Protein AF-A0A5B8LF65-F1 (afdb_monomer_lite)

Structure (mmCIF, N/CA/C/O backbone):
data_AF-A0A5B8LF65-F1
#
_entry.id   AF-A0A5B8LF65-F1
#
loop_
_atom_site.group_PDB
_atom_site.id
_atom_site.type_symbol
_atom_site.label_atom_id
_atom_site.label_alt_id
_atom_site.label_comp_id
_atom_site.label_asym_id
_atom_site.label_entity_id
_atom_site.label_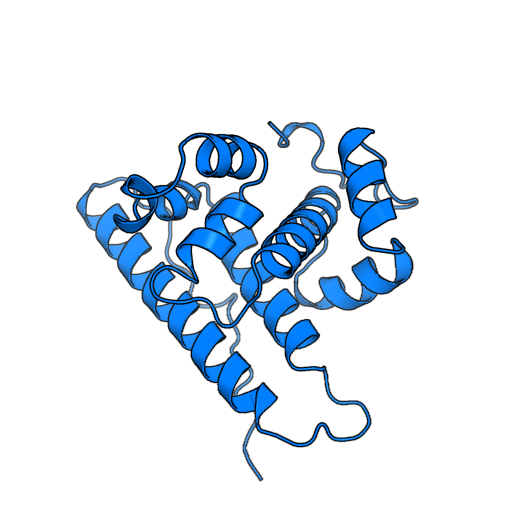seq_id
_atom_site.pdbx_PDB_ins_code
_atom_site.Cartn_x
_atom_site.Cartn_y
_atom_site.Cartn_z
_atom_site.occupancy
_atom_site.B_iso_or_equiv
_atom_site.auth_seq_id
_atom_site.auth_comp_id
_atom_site.auth_asym_id
_atom_site.auth_atom_id
_atom_site.pdbx_PDB_model_num
ATOM 1 N N . MET A 1 1 ? 0.816 -5.859 -31.109 1.00 33.31 1 MET A N 1
ATOM 2 C CA . MET A 1 1 ? -0.183 -5.016 -30.422 1.00 33.31 1 MET A CA 1
ATOM 3 C C . MET A 1 1 ? -0.812 -5.860 -29.332 1.00 33.31 1 MET A C 1
ATOM 5 O O . MET A 1 1 ? -1.550 -6.778 -29.654 1.00 33.31 1 MET A O 1
ATOM 9 N N . VAL A 1 2 ? -0.434 -5.639 -28.075 1.00 33.88 2 VAL A N 1
ATOM 10 C CA . VAL A 1 2 ? -1.094 -6.279 -26.930 1.00 33.88 2 VAL A CA 1
ATOM 11 C C . VAL A 1 2 ? -2.152 -5.286 -26.471 1.00 33.88 2 VAL A C 1
ATOM 13 O O . VAL A 1 2 ? -1.807 -4.199 -26.016 1.00 33.88 2 VAL A O 1
ATOM 16 N N . GLU A 1 3 ? -3.429 -5.608 -26.673 1.00 34.72 3 GLU A N 1
ATOM 17 C CA . GLU A 1 3 ? -4.532 -4.838 -26.097 1.00 34.72 3 GLU A CA 1
ATOM 18 C C . GLU A 1 3 ? -4.344 -4.799 -24.579 1.00 34.72 3 GLU A C 1
ATOM 20 O O . GLU A 1 3 ? -4.468 -5.817 -23.892 1.00 34.72 3 GLU A O 1
ATOM 25 N N . GLY A 1 4 ? -3.989 -3.625 -24.056 1.00 39.06 4 GLY A N 1
ATOM 26 C CA . GLY A 1 4 ? -3.911 -3.388 -22.625 1.00 39.06 4 GLY A CA 1
ATOM 27 C C . GLY A 1 4 ? -5.292 -3.605 -22.026 1.00 39.06 4 GLY A C 1
ATOM 28 O O . GLY A 1 4 ? -6.161 -2.741 -22.140 1.00 39.06 4 GLY A O 1
ATOM 29 N N . ARG A 1 5 ? -5.510 -4.770 -21.403 1.00 43.72 5 ARG A N 1
ATOM 30 C CA . ARG A 1 5 ? -6.722 -5.037 -20.627 1.00 43.72 5 ARG A CA 1
ATOM 31 C C . ARG A 1 5 ? -6.770 -4.018 -19.501 1.00 43.72 5 ARG A C 1
ATOM 33 O O . ARG A 1 5 ? -6.063 -4.135 -18.503 1.00 43.72 5 ARG A O 1
ATOM 40 N N . ASN A 1 6 ? -7.595 -3.001 -19.688 1.00 44.12 6 ASN A N 1
ATOM 41 C CA . ASN A 1 6 ? -7.926 -2.049 -18.651 1.00 44.12 6 ASN A CA 1
ATOM 42 C C . ASN A 1 6 ? -8.799 -2.809 -17.645 1.00 44.12 6 ASN A C 1
ATOM 44 O O . ASN A 1 6 ? -9.995 -2.999 -17.863 1.00 44.12 6 ASN A O 1
ATOM 48 N N . VAL A 1 7 ? -8.175 -3.373 -16.607 1.00 51.62 7 VAL A N 1
ATOM 49 C CA . VAL A 1 7 ? -8.887 -4.088 -15.545 1.00 51.62 7 VAL A CA 1
ATOM 50 C C . VAL A 1 7 ? -9.690 -3.042 -14.777 1.00 51.62 7 VAL A C 1
ATOM 52 O O . VAL A 1 7 ? -9.163 -2.351 -13.907 1.00 51.62 7 VAL A O 1
ATOM 55 N N . ASN A 1 8 ? -10.958 -2.872 -15.154 1.00 51.56 8 ASN A N 1
ATOM 56 C CA . ASN A 1 8 ? -11.893 -1.981 -14.479 1.00 51.56 8 ASN A CA 1
ATOM 57 C C . ASN A 1 8 ? -12.307 -2.621 -13.142 1.00 51.56 8 ASN A C 1
ATOM 59 O O . ASN A 1 8 ? -13.305 -3.332 -13.045 1.00 51.56 8 ASN A O 1
ATOM 63 N N . TRP A 1 9 ? -11.457 -2.438 -12.133 1.00 54.12 9 TRP A N 1
ATOM 64 C CA . TRP A 1 9 ? -11.504 -3.103 -10.830 1.00 54.12 9 TRP A CA 1
ATOM 65 C C . TRP A 1 9 ? -12.702 -2.677 -9.966 1.00 54.12 9 TRP A C 1
ATOM 67 O O . TRP A 1 9 ? -13.137 -3.441 -9.109 1.00 54.12 9 TRP A O 1
ATOM 77 N N . ALA A 1 10 ? -13.278 -1.496 -10.211 1.00 47.41 10 ALA A N 1
ATOM 78 C CA . ALA A 1 10 ? -14.371 -0.953 -9.404 1.00 47.41 10 ALA A CA 1
ATOM 79 C C . ALA A 1 10 ? -15.734 -1.633 -9.657 1.00 47.41 10 ALA A C 1
ATOM 81 O O . ALA A 1 10 ? -16.624 -1.552 -8.815 1.00 47.41 10 ALA A O 1
ATOM 82 N N . ALA A 1 11 ? -15.916 -2.322 -10.788 1.00 49.31 11 ALA A N 1
ATOM 83 C CA . ALA A 1 11 ? -17.232 -2.797 -11.228 1.00 49.31 11 ALA A CA 1
ATOM 84 C C . ALA A 1 11 ? -17.632 -4.207 -10.733 1.00 49.31 11 ALA A C 1
ATOM 86 O O . ALA A 1 11 ? -18.694 -4.692 -11.116 1.00 49.31 11 ALA A O 1
ATOM 87 N N . GLY A 1 12 ? -16.820 -4.890 -9.911 1.00 54.47 12 GLY A N 1
ATOM 88 C CA . GLY A 1 12 ? -17.041 -6.319 -9.617 1.00 54.47 12 GLY A CA 1
ATOM 89 C C . GLY A 1 12 ? -16.591 -6.829 -8.249 1.00 54.47 12 GLY A C 1
ATOM 90 O O . GLY A 1 12 ? -16.340 -8.026 -8.112 1.00 54.47 12 GLY A O 1
ATOM 91 N N . LEU A 1 13 ? -16.447 -5.963 -7.244 1.00 56.03 13 LEU A N 1
ATOM 92 C CA . LEU A 1 13 ? -15.967 -6.386 -5.925 1.00 56.03 13 LEU A CA 1
ATOM 93 C C . LEU A 1 13 ? -17.121 -6.882 -5.025 1.00 56.03 13 LEU A C 1
ATOM 95 O O . LEU A 1 13 ? -18.189 -6.268 -5.010 1.00 56.03 13 LEU A O 1
ATOM 99 N N . PRO A 1 14 ? -16.945 -8.003 -4.295 1.00 52.00 14 PRO A N 1
ATOM 100 C CA . PRO A 1 14 ? -18.009 -8.615 -3.500 1.00 52.00 14 PRO A CA 1
ATOM 101 C C . PRO A 1 14 ? -18.312 -7.850 -2.190 1.00 52.00 14 PRO A C 1
ATOM 103 O O . PRO A 1 14 ? -17.422 -7.202 -1.634 1.00 52.00 14 PRO A O 1
ATOM 106 N N . PRO A 1 15 ? -19.549 -7.954 -1.656 1.00 55.16 15 PRO A N 1
ATOM 107 C CA . PRO A 1 15 ? -19.949 -7.343 -0.382 1.00 55.16 15 PRO A CA 1
ATOM 108 C C . PRO A 1 15 ? -19.265 -7.983 0.842 1.00 55.16 15 PRO A C 1
ATOM 110 O O . PRO A 1 15 ? -18.572 -8.996 0.729 1.00 55.16 15 PRO A O 1
ATOM 113 N N . LEU A 1 16 ? -19.469 -7.384 2.025 1.00 52.03 16 LEU A N 1
ATOM 114 C CA . LEU A 1 16 ? -18.786 -7.771 3.267 1.00 52.03 16 LEU A CA 1
ATOM 115 C C . LEU A 1 16 ? -19.106 -9.209 3.703 1.00 52.03 16 LEU A C 1
ATOM 117 O O . LEU A 1 16 ? -20.281 -9.559 3.808 1.00 52.03 16 LEU A O 1
ATOM 121 N N . PRO A 1 17 ? -18.094 -10.022 4.052 1.00 60.09 17 PRO A N 1
ATOM 122 C CA . PRO A 1 17 ? -18.290 -11.355 4.586 1.00 60.09 17 PRO A CA 1
ATOM 123 C C . PRO A 1 17 ? -18.733 -11.307 6.055 1.00 60.09 17 PRO A C 1
ATOM 125 O O . PRO A 1 17 ? -17.964 -10.956 6.950 1.00 60.09 17 PRO A O 1
ATOM 128 N N . THR A 1 18 ? -19.960 -11.737 6.326 1.00 68.81 18 THR A N 1
ATOM 129 C CA . THR A 1 18 ? -20.543 -11.871 7.671 1.00 68.81 18 THR A CA 1
ATOM 130 C C . THR A 1 18 ? -20.343 -13.263 8.290 1.00 68.81 18 THR A C 1
ATOM 132 O O . THR A 1 18 ? -20.378 -13.413 9.510 1.00 68.81 18 THR A O 1
ATOM 135 N N . THR A 1 19 ? -20.054 -14.286 7.483 1.00 73.12 19 THR A N 1
ATOM 136 C CA . THR A 1 19 ? -19.942 -15.695 7.898 1.00 73.12 19 THR A CA 1
ATOM 137 C C . THR A 1 19 ? -18.537 -16.270 7.681 1.00 73.12 19 THR A C 1
ATOM 139 O O . THR A 1 19 ? -17.734 -15.755 6.904 1.00 73.12 19 THR A O 1
ATOM 142 N N . VAL A 1 20 ? -18.218 -17.395 8.339 1.00 69.94 20 VAL A N 1
ATOM 143 C CA . VAL A 1 20 ? -16.935 -18.114 8.154 1.00 69.94 20 VAL A CA 1
ATOM 144 C C . VAL A 1 20 ? -16.723 -18.540 6.695 1.00 69.94 20 VAL A C 1
ATOM 146 O O . VAL A 1 20 ? -15.602 -18.484 6.186 1.00 69.94 20 VAL A O 1
ATOM 149 N N . VAL A 1 21 ? -17.796 -18.947 6.013 1.00 70.56 21 VAL A N 1
ATOM 150 C CA . VAL A 1 21 ? -17.765 -19.325 4.593 1.00 70.56 21 VAL A CA 1
ATOM 151 C C . VAL A 1 21 ? -17.440 -18.108 3.730 1.00 70.56 21 VAL A C 1
ATOM 153 O O . VAL A 1 21 ? -16.550 -18.179 2.883 1.00 70.56 21 VAL A O 1
ATOM 156 N N . GLU A 1 22 ? -18.079 -16.970 3.993 1.00 74.19 22 GLU A N 1
ATOM 157 C CA . GLU A 1 22 ? -17.798 -15.732 3.267 1.00 74.19 22 GLU A CA 1
ATOM 158 C C . GLU A 1 22 ? -16.371 -15.228 3.528 1.00 74.19 22 GLU A C 1
ATOM 160 O O . GLU A 1 22 ? -15.709 -14.793 2.592 1.00 74.19 22 GLU A O 1
ATOM 165 N N . ARG A 1 23 ? -15.829 -15.373 4.748 1.00 73.19 23 ARG A N 1
ATOM 166 C CA . ARG A 1 23 ? -14.423 -15.030 5.047 1.00 73.19 23 ARG A CA 1
ATOM 167 C C . ARG A 1 23 ? -13.435 -15.894 4.264 1.00 73.19 23 ARG A C 1
ATOM 169 O O . ARG A 1 23 ? -12.431 -15.385 3.768 1.00 73.19 23 ARG A O 1
ATOM 176 N N . ARG A 1 24 ? -13.716 -17.196 4.117 1.00 76.81 24 ARG A N 1
ATOM 177 C CA . ARG A 1 24 ? -12.916 -18.088 3.258 1.00 76.81 24 ARG A CA 1
ATOM 178 C C . ARG A 1 24 ? -12.987 -17.659 1.796 1.00 76.81 24 ARG A C 1
ATOM 180 O O . ARG A 1 24 ? -11.963 -17.675 1.119 1.00 76.81 24 ARG A O 1
ATOM 187 N N . ASN A 1 25 ? -14.162 -17.257 1.320 1.00 82.19 25 ASN A N 1
ATOM 188 C CA . ASN A 1 25 ? -14.329 -16.763 -0.045 1.00 82.19 25 ASN A CA 1
ATOM 189 C C . ASN A 1 25 ? -13.588 -15.437 -0.257 1.00 82.19 25 ASN A C 1
ATOM 191 O O . ASN A 1 25 ? -12.847 -15.326 -1.226 1.00 82.19 25 ASN A O 1
ATOM 195 N N . ALA A 1 26 ? -13.686 -14.487 0.675 1.00 83.06 26 ALA A N 1
ATOM 196 C CA . ALA A 1 26 ? -12.950 -13.225 0.629 1.00 83.06 26 ALA A CA 1
ATOM 197 C C . ALA A 1 26 ? -11.430 -13.451 0.609 1.00 83.06 26 ALA A C 1
ATOM 199 O O . ALA A 1 26 ? -10.732 -12.854 -0.202 1.00 83.06 26 ALA A O 1
ATOM 200 N N . SER A 1 27 ? -10.913 -14.380 1.421 1.00 86.50 27 SER A N 1
ATOM 201 C CA . SER A 1 27 ? -9.491 -14.749 1.394 1.00 86.50 27 SER A CA 1
ATOM 202 C C . SER A 1 27 ? -9.066 -15.369 0.055 1.00 86.50 27 SER A C 1
ATOM 204 O O . SER A 1 27 ? -8.029 -14.991 -0.489 1.00 86.50 27 SER A O 1
ATOM 206 N N . LYS A 1 28 ? -9.872 -16.270 -0.526 1.00 87.88 28 LYS A N 1
ATOM 207 C CA . LYS A 1 28 ? -9.604 -16.832 -1.864 1.00 87.88 28 LYS A CA 1
ATOM 208 C C . LYS A 1 28 ? -9.603 -15.751 -2.944 1.00 87.88 28 LYS A C 1
ATOM 210 O O . LYS A 1 28 ? -8.693 -15.725 -3.767 1.00 87.88 28 LYS A O 1
ATOM 215 N N . THR A 1 29 ? -10.594 -14.863 -2.919 1.00 90.00 29 THR A N 1
ATOM 216 C CA . THR A 1 29 ? -10.712 -13.739 -3.851 1.00 90.00 29 THR A CA 1
ATOM 217 C C . THR A 1 29 ? -9.516 -12.802 -3.719 1.00 90.00 29 THR A C 1
ATOM 219 O O . THR A 1 29 ? -8.871 -12.507 -4.720 1.00 90.00 29 THR A O 1
ATOM 222 N N . PHE A 1 30 ? -9.158 -12.398 -2.497 1.00 92.00 30 PHE A N 1
ATOM 223 C CA . PHE A 1 30 ? -7.967 -11.593 -2.226 1.00 92.00 30 PHE A CA 1
ATOM 224 C C . PHE A 1 30 ? -6.705 -12.239 -2.803 1.00 92.00 30 PHE A C 1
ATOM 226 O O . PHE A 1 30 ? -5.974 -11.581 -3.535 1.00 92.00 30 PHE A O 1
ATOM 233 N N . ASN A 1 31 ? -6.475 -13.528 -2.531 1.00 90.56 31 ASN A N 1
ATOM 234 C CA . ASN A 1 31 ? -5.296 -14.240 -3.024 1.00 90.56 31 ASN A CA 1
ATOM 235 C C . ASN A 1 31 ? -5.257 -14.294 -4.557 1.00 90.56 31 ASN A C 1
ATOM 237 O O . ASN A 1 31 ? -4.198 -14.086 -5.139 1.00 90.56 31 ASN A O 1
ATOM 241 N N . ALA A 1 32 ? -6.398 -14.525 -5.214 1.00 91.00 32 ALA A N 1
ATOM 242 C CA . ALA A 1 32 ? -6.479 -14.536 -6.674 1.00 91.00 32 ALA A CA 1
ATOM 243 C C . ALA A 1 32 ? -6.128 -13.165 -7.278 1.00 91.00 32 ALA A C 1
ATOM 245 O O . ALA A 1 32 ? -5.324 -13.086 -8.205 1.00 91.00 32 ALA A O 1
ATOM 246 N N . TRP A 1 33 ? -6.675 -12.078 -6.722 1.00 93.62 33 TRP A N 1
ATOM 247 C CA . TRP A 1 33 ? -6.358 -10.717 -7.166 1.00 93.62 33 TRP A CA 1
ATOM 248 C C . TRP A 1 33 ? -4.911 -10.328 -6.874 1.00 93.62 33 TRP A C 1
ATOM 250 O O . TRP A 1 33 ? -4.241 -9.764 -7.736 1.00 93.62 33 TRP A O 1
ATOM 260 N N . ALA A 1 34 ? -4.414 -10.648 -5.679 1.00 93.25 34 ALA A N 1
ATOM 261 C CA . ALA A 1 34 ? -3.029 -10.410 -5.308 1.00 93.25 34 ALA A CA 1
ATOM 262 C C . ALA A 1 34 ? -2.081 -11.126 -6.275 1.00 93.25 34 ALA A C 1
ATOM 264 O O . ALA A 1 34 ? -1.167 -10.492 -6.794 1.00 93.25 34 ALA A O 1
ATOM 265 N N . GLN A 1 35 ? -2.340 -12.401 -6.579 1.00 91.75 35 GLN A N 1
ATOM 266 C CA . GLN A 1 35 ? -1.534 -13.167 -7.525 1.00 91.75 35 GLN A CA 1
ATOM 267 C C . GLN A 1 35 ? -1.565 -12.549 -8.927 1.00 91.75 35 GLN A C 1
ATOM 269 O O . GLN A 1 35 ? -0.507 -12.328 -9.506 1.00 91.75 35 GLN A O 1
ATOM 274 N N . ALA A 1 36 ? -2.741 -12.161 -9.432 1.00 93.12 36 ALA A N 1
ATOM 275 C CA . ALA A 1 36 ? -2.858 -11.512 -10.738 1.00 93.12 36 ALA A CA 1
ATOM 276 C C . ALA A 1 36 ? -2.061 -10.195 -10.822 1.00 93.12 36 ALA A C 1
ATOM 278 O O . ALA A 1 36 ? -1.397 -9.933 -11.825 1.00 93.12 36 ALA A O 1
ATOM 279 N N . ILE A 1 37 ? -2.081 -9.378 -9.759 1.00 94.62 37 ILE A N 1
ATOM 280 C CA . ILE A 1 37 ? -1.266 -8.155 -9.677 1.00 94.62 37 ILE A CA 1
ATOM 281 C C . ILE A 1 37 ? 0.227 -8.499 -9.693 1.00 94.62 37 ILE A C 1
ATOM 283 O O . ILE A 1 37 ? 1.013 -7.819 -10.352 1.00 94.62 37 ILE A O 1
ATOM 287 N N . LEU A 1 38 ? 0.634 -9.530 -8.954 1.00 93.38 38 LEU A N 1
ATOM 288 C CA . LEU A 1 38 ? 2.033 -9.934 -8.864 1.00 93.38 38 LEU A CA 1
ATOM 289 C C . LEU A 1 38 ? 2.566 -10.493 -10.182 1.00 93.38 38 LEU A C 1
ATOM 291 O O . LEU A 1 38 ? 3.661 -10.102 -10.586 1.00 93.38 38 LEU A O 1
ATOM 295 N N . ASP A 1 39 ? 1.796 -11.336 -10.862 1.00 92.50 39 ASP A N 1
ATOM 296 C CA . ASP A 1 39 ? 2.169 -11.926 -12.149 1.00 92.50 39 ASP A CA 1
ATOM 297 C C . 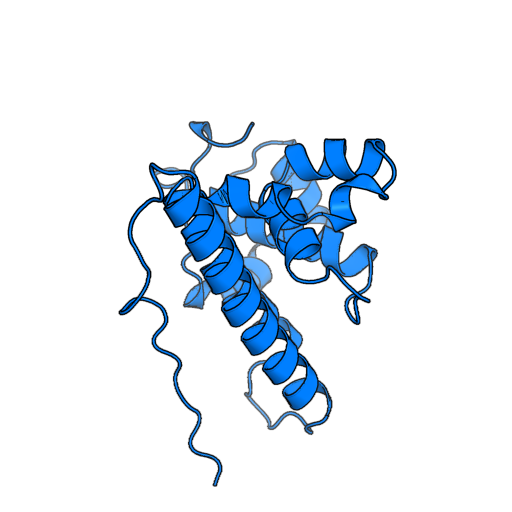ASP A 1 39 ? 2.359 -10.839 -13.214 1.00 92.50 39 ASP A C 1
ATOM 299 O O . ASP A 1 39 ? 3.387 -10.789 -13.894 1.00 92.50 39 ASP A O 1
ATOM 303 N N . GLU A 1 40 ? 1.417 -9.898 -13.303 1.00 94.06 40 GLU A N 1
ATOM 304 C CA . GLU A 1 40 ? 1.498 -8.771 -14.235 1.00 94.06 40 GLU A CA 1
ATOM 305 C C . GLU A 1 40 ? 2.656 -7.822 -13.883 1.00 94.06 40 GLU A C 1
ATOM 307 O O . GLU A 1 40 ? 3.376 -7.350 -14.767 1.00 94.06 40 GLU A O 1
ATOM 312 N N . TRP A 1 41 ? 2.914 -7.579 -12.594 1.00 94.00 41 TRP A N 1
ATOM 313 C CA . TRP A 1 41 ? 4.075 -6.793 -12.172 1.00 94.00 41 TRP A CA 1
ATOM 314 C C . TRP A 1 41 ? 5.402 -7.451 -12.575 1.00 94.00 41 TRP A C 1
ATOM 316 O O . TRP A 1 41 ? 6.313 -6.756 -13.032 1.00 94.00 41 TRP A O 1
ATOM 326 N N . GLN A 1 42 ? 5.522 -8.775 -12.424 1.00 92.88 42 GLN A N 1
ATOM 327 C CA . GLN A 1 42 ? 6.709 -9.520 -12.852 1.00 92.88 42 GLN A CA 1
ATOM 328 C C . GLN A 1 42 ? 6.881 -9.484 -14.370 1.00 92.88 42 GLN A C 1
ATOM 330 O O . GLN A 1 42 ? 7.982 -9.209 -14.843 1.00 92.88 42 GLN A O 1
ATOM 335 N N . SER A 1 43 ? 5.794 -9.672 -15.120 1.00 92.44 43 SER A N 1
ATOM 336 C CA . SER A 1 43 ? 5.787 -9.557 -16.582 1.00 92.44 43 SER A CA 1
ATOM 337 C C . SER A 1 43 ? 6.334 -8.197 -17.038 1.00 92.44 43 SER A C 1
ATOM 339 O O . SER A 1 43 ? 7.286 -8.124 -17.816 1.00 92.44 43 SER A O 1
ATOM 341 N N . ARG A 1 44 ? 5.837 -7.103 -16.443 1.00 92.88 44 ARG A N 1
ATOM 342 C CA . ARG A 1 44 ? 6.275 -5.731 -16.755 1.00 92.88 44 ARG A CA 1
ATOM 343 C C . ARG A 1 44 ? 7.743 -5.462 -16.445 1.00 92.88 44 ARG A C 1
ATOM 345 O O . ARG A 1 44 ? 8.367 -4.669 -17.140 1.00 92.88 44 ARG A O 1
ATOM 352 N N . LYS A 1 45 ? 8.318 -6.095 -15.418 1.00 89.50 45 LYS A N 1
ATOM 353 C CA . LYS A 1 45 ? 9.753 -5.951 -15.109 1.00 89.50 45 LYS A CA 1
ATOM 354 C C . LYS A 1 45 ? 10.660 -6.517 -16.201 1.00 89.50 45 LYS A C 1
ATOM 356 O O . LYS A 1 45 ? 11.794 -6.062 -16.316 1.00 89.50 45 LYS A O 1
ATOM 361 N N . GLY A 1 46 ? 10.183 -7.501 -16.962 1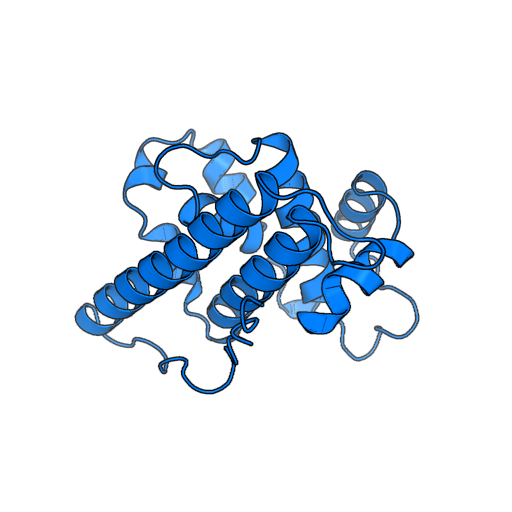.00 83.50 46 GLY A N 1
ATOM 362 C CA . GLY A 1 46 ? 10.925 -8.105 -18.069 1.00 83.50 46 GLY A CA 1
ATOM 363 C C . GLY A 1 46 ? 10.853 -7.315 -19.378 1.00 83.50 46 GLY A C 1
ATOM 364 O O . GLY A 1 46 ? 11.575 -7.643 -20.316 1.00 83.50 46 GLY A O 1
ATOM 365 N N . MET A 1 47 ? 10.003 -6.288 -19.460 1.00 86.00 47 MET A N 1
ATOM 366 C CA . MET A 1 47 ? 9.797 -5.494 -20.671 1.00 86.00 47 MET A CA 1
ATOM 367 C C . MET A 1 47 ? 10.625 -4.205 -20.631 1.00 86.00 47 MET A C 1
ATOM 369 O O . MET A 1 47 ? 10.755 -3.562 -19.588 1.00 86.00 47 MET A O 1
ATOM 373 N N . ALA A 1 48 ? 11.179 -3.806 -21.778 1.00 79.44 48 ALA A N 1
ATOM 374 C CA . ALA A 1 48 ? 11.773 -2.482 -21.920 1.00 79.44 48 ALA A CA 1
ATOM 375 C C . ALA A 1 48 ? 10.654 -1.437 -21.825 1.00 79.44 48 ALA A C 1
ATOM 377 O O . ALA A 1 48 ? 9.705 -1.492 -22.601 1.00 79.44 48 ALA A O 1
ATOM 378 N N . ALA A 1 49 ? 10.753 -0.517 -20.865 1.00 78.69 49 ALA A N 1
ATOM 379 C CA . ALA A 1 49 ? 9.761 0.540 -20.711 1.00 78.69 49 ALA A CA 1
ATOM 380 C C . ALA A 1 49 ? 9.800 1.470 -21.930 1.00 78.69 49 ALA A C 1
ATOM 382 O O . ALA A 1 49 ? 10.855 2.039 -22.238 1.00 78.69 49 ALA A O 1
ATOM 383 N N . GLU A 1 50 ? 8.666 1.649 -22.606 1.00 84.12 50 GLU A N 1
ATOM 384 C CA . GLU A 1 50 ? 8.569 2.658 -23.655 1.00 84.12 50 GLU A CA 1
ATOM 385 C C . GLU A 1 50 ? 8.514 4.066 -23.039 1.00 84.12 50 GLU A C 1
ATOM 387 O O . GLU A 1 50 ? 8.160 4.278 -21.872 1.00 84.12 50 GLU A O 1
ATOM 392 N N . LYS A 1 51 ? 8.909 5.078 -23.819 1.00 84.62 51 LYS A N 1
ATOM 393 C CA . LYS A 1 51 ? 8.943 6.463 -23.339 1.00 84.62 51 LYS A CA 1
ATOM 394 C C . LYS A 1 51 ? 7.526 6.929 -22.995 1.00 84.62 51 LYS A C 1
ATOM 396 O O . LYS A 1 51 ? 6.685 7.055 -23.875 1.00 84.62 51 LYS A O 1
ATOM 401 N N . GLY A 1 52 ? 7.312 7.280 -21.729 1.00 84.56 52 GLY A N 1
ATOM 402 C CA . GLY A 1 52 ? 6.023 7.768 -21.230 1.00 84.56 52 GLY A CA 1
ATOM 403 C C . GLY A 1 52 ? 5.142 6.684 -20.610 1.00 84.56 52 GLY A C 1
ATOM 404 O O . GLY A 1 52 ? 4.091 7.017 -20.065 1.00 84.56 52 GLY A O 1
ATOM 405 N N . GLU A 1 53 ? 5.568 5.420 -20.625 1.00 88.62 53 GLU A N 1
ATOM 406 C CA . GLU A 1 53 ? 4.859 4.366 -19.910 1.00 88.62 53 GLU A CA 1
ATOM 407 C C . GLU A 1 53 ? 5.082 4.438 -18.396 1.00 88.62 53 GLU A C 1
ATOM 409 O O . GLU A 1 53 ? 6.137 4.829 -17.885 1.00 88.62 53 GLU A O 1
ATOM 414 N N . GLU A 1 54 ? 4.054 4.026 -17.657 1.00 91.38 54 GLU A N 1
ATOM 415 C CA . GLU A 1 54 ? 4.124 3.869 -16.212 1.00 91.38 54 GLU A CA 1
ATOM 416 C C . GLU A 1 54 ? 5.152 2.781 -15.858 1.00 91.38 54 GLU A C 1
ATOM 418 O O . GLU A 1 54 ? 5.030 1.631 -16.280 1.00 91.38 54 GLU A O 1
ATOM 423 N N . SER A 1 55 ? 6.159 3.128 -15.046 1.00 93.94 55 SER A N 1
ATOM 424 C CA . SER A 1 55 ? 7.153 2.144 -14.595 1.00 93.94 55 SER A CA 1
ATOM 425 C C . SER A 1 55 ? 6.486 0.950 -13.886 1.00 93.94 55 SER A C 1
ATOM 427 O O . SER A 1 55 ? 5.477 1.143 -13.196 1.00 93.94 55 SER A O 1
ATOM 429 N N . PRO A 1 56 ? 7.074 -0.263 -13.923 1.00 94.50 56 PRO A N 1
ATOM 430 C CA . PRO A 1 56 ? 6.494 -1.437 -13.264 1.00 94.50 56 PRO A CA 1
ATOM 431 C C . PRO A 1 56 ? 6.167 -1.208 -11.780 1.00 94.50 56 PRO A C 1
ATOM 433 O O . PRO A 1 56 ? 5.139 -1.659 -11.284 1.00 94.50 56 PRO A O 1
ATOM 436 N N . ASN A 1 57 ? 7.009 -0.458 -11.062 1.00 94.06 57 ASN A N 1
ATOM 437 C CA . ASN A 1 57 ? 6.783 -0.141 -9.649 1.00 94.06 57 ASN A CA 1
ATOM 438 C C . ASN A 1 57 ? 5.668 0.891 -9.433 1.00 94.06 57 ASN A C 1
ATOM 440 O O . ASN A 1 57 ? 4.972 0.820 -8.423 1.00 94.06 57 ASN A O 1
ATOM 444 N N . ALA A 1 58 ? 5.506 1.855 -10.342 1.00 94.75 58 ALA A N 1
ATOM 445 C CA . ALA A 1 58 ? 4.399 2.807 -10.293 1.00 94.75 58 ALA A CA 1
ATOM 446 C C . ALA A 1 58 ? 3.064 2.088 -10.544 1.00 94.75 58 ALA A C 1
ATOM 448 O O . ALA A 1 58 ? 2.136 2.233 -9.745 1.00 94.75 58 ALA A O 1
ATOM 449 N N . TRP A 1 59 ? 3.023 1.214 -11.554 1.00 96.06 59 TRP A N 1
ATOM 450 C CA . TRP A 1 59 ? 1.867 0.370 -11.849 1.00 96.06 59 TRP A CA 1
ATOM 451 C C . TRP A 1 59 ? 1.506 -0.521 -10.658 1.00 96.06 59 TRP A C 1
ATOM 453 O O . TRP A 1 59 ? 0.366 -0.513 -10.195 1.00 96.06 59 TRP A O 1
ATOM 463 N N . PHE A 1 60 ? 2.498 -1.217 -10.090 1.00 96.06 60 PHE A N 1
ATOM 464 C CA . PHE A 1 60 ? 2.291 -2.071 -8.922 1.00 96.06 60 PHE A CA 1
ATOM 465 C C . PHE A 1 60 ? 1.738 -1.285 -7.736 1.00 96.06 60 PHE A C 1
ATOM 467 O O . PHE A 1 60 ? 0.760 -1.714 -7.129 1.00 96.06 60 PHE A O 1
ATOM 474 N N . LYS A 1 61 ? 2.327 -0.123 -7.416 1.00 96.25 61 LYS A N 1
ATOM 475 C CA . LYS A 1 61 ? 1.849 0.717 -6.312 1.00 96.25 61 LYS A CA 1
ATOM 476 C C . LYS A 1 61 ? 0.388 1.100 -6.498 1.00 96.25 61 LYS A C 1
ATOM 478 O O . LYS A 1 61 ? -0.368 0.975 -5.545 1.00 96.25 61 LYS A O 1
ATOM 483 N N . ARG A 1 62 ? -0.016 1.497 -7.706 1.00 97.38 62 ARG A N 1
ATOM 484 C CA . ARG A 1 62 ? -1.408 1.838 -8.020 1.00 97.38 62 ARG A CA 1
ATOM 485 C C . ARG A 1 62 ? -2.360 0.661 -7.824 1.00 97.38 62 ARG A C 1
ATOM 487 O O . ARG A 1 62 ? -3.361 0.805 -7.128 1.00 97.38 62 ARG A O 1
ATOM 494 N N . GLN A 1 63 ? -2.034 -0.503 -8.382 1.00 97.38 63 GLN A N 1
ATOM 495 C CA . GLN A 1 63 ? -2.895 -1.687 -8.295 1.00 97.38 63 GLN A CA 1
ATOM 496 C C . GLN A 1 63 ? -2.983 -2.248 -6.874 1.00 97.38 63 GLN A C 1
ATOM 498 O O . GLN A 1 63 ? -4.075 -2.490 -6.364 1.00 97.38 63 GLN A O 1
ATOM 503 N N . ALA A 1 64 ? -1.837 -2.412 -6.209 1.00 97.12 64 ALA A N 1
ATOM 504 C CA . ALA A 1 64 ? -1.788 -2.888 -4.834 1.00 97.12 64 ALA A CA 1
ATOM 505 C C . ALA A 1 64 ? -2.509 -1.916 -3.895 1.00 97.12 64 ALA A C 1
ATOM 507 O O . ALA A 1 64 ? -3.288 -2.348 -3.054 1.00 97.12 64 ALA A O 1
ATOM 508 N N . TYR A 1 65 ? -2.311 -0.607 -4.063 1.00 98.00 65 TYR A N 1
ATOM 509 C CA . TYR A 1 65 ? -3.023 0.388 -3.273 1.00 98.00 65 TYR A CA 1
ATOM 510 C C . TYR A 1 65 ? -4.538 0.294 -3.455 1.00 98.00 65 TYR A C 1
ATOM 512 O O . TYR A 1 65 ? -5.240 0.222 -2.454 1.00 98.00 65 TYR A O 1
ATOM 520 N N . GLY A 1 66 ? -5.036 0.233 -4.695 1.00 96.62 66 GLY A N 1
ATOM 521 C CA . GLY A 1 66 ? -6.473 0.113 -4.959 1.00 96.62 66 GLY A CA 1
ATOM 522 C C . GLY A 1 66 ? -7.087 -1.136 -4.328 1.00 96.62 66 GLY A C 1
ATOM 523 O O . GLY A 1 66 ? -8.097 -1.041 -3.633 1.00 96.62 66 GLY A O 1
ATOM 524 N N . LEU A 1 67 ? -6.432 -2.292 -4.484 1.00 96.00 67 LEU A N 1
ATOM 525 C CA . LEU A 1 67 ? -6.879 -3.537 -3.858 1.00 96.00 67 LEU A CA 1
ATOM 526 C C . LEU A 1 67 ? -6.901 -3.423 -2.327 1.00 96.00 67 LEU A C 1
ATOM 528 O O . LEU A 1 67 ? -7.900 -3.752 -1.694 1.00 96.00 67 LEU A O 1
ATOM 532 N N . LEU A 1 68 ? -5.807 -2.966 -1.717 1.00 96.31 68 LEU A N 1
ATOM 533 C CA . LEU A 1 68 ? -5.692 -2.909 -0.260 1.00 96.31 68 LEU A CA 1
ATOM 534 C C . LEU A 1 68 ? -6.626 -1.859 0.349 1.00 96.31 68 LEU A C 1
ATOM 536 O O . LEU A 1 68 ? -7.291 -2.155 1.340 1.00 96.31 68 LEU A O 1
ATOM 540 N N . ALA A 1 69 ? -6.719 -0.673 -0.257 1.00 95.75 69 ALA A N 1
ATOM 541 C CA . ALA A 1 69 ? -7.629 0.385 0.169 1.00 95.75 69 ALA A CA 1
ATOM 542 C C . ALA A 1 69 ? -9.079 -0.102 0.137 1.00 95.75 69 ALA A C 1
ATOM 544 O O . ALA A 1 69 ? -9.791 0.095 1.115 1.00 95.75 69 ALA A O 1
ATOM 545 N N . HIS A 1 70 ? -9.484 -0.832 -0.908 1.00 93.75 70 HIS A N 1
ATOM 546 C CA . HIS A 1 70 ? -10.820 -1.414 -0.978 1.00 93.75 70 HIS A CA 1
ATOM 547 C C . HIS A 1 70 ? -11.119 -2.344 0.208 1.00 93.75 70 HIS A C 1
ATOM 549 O O . HIS A 1 70 ? -12.153 -2.195 0.858 1.00 93.75 70 HIS A O 1
ATOM 555 N N . TYR A 1 71 ? -10.221 -3.281 0.531 1.00 93.38 71 TYR A N 1
ATOM 556 C CA . TYR A 1 71 ? -10.416 -4.189 1.671 1.00 93.38 71 TYR A CA 1
ATOM 557 C C . TYR A 1 71 ? -10.431 -3.440 3.012 1.00 93.38 71 TYR A C 1
ATOM 559 O O . TYR A 1 71 ? -11.184 -3.811 3.907 1.00 93.38 71 TYR A O 1
ATOM 567 N N . ILE A 1 72 ? -9.650 -2.366 3.152 1.00 92.88 72 ILE A N 1
ATOM 568 C CA . ILE A 1 72 ? -9.654 -1.515 4.351 1.00 92.88 72 ILE A CA 1
ATOM 569 C C . ILE A 1 72 ? -10.975 -0.744 4.471 1.00 92.88 72 ILE A C 1
ATOM 571 O O . ILE A 1 72 ? -11.599 -0.748 5.527 1.00 92.88 72 ILE A O 1
ATOM 575 N N . GLU A 1 73 ? -11.437 -0.111 3.395 1.00 90.94 73 GLU A N 1
ATOM 576 C CA . GLU A 1 73 ? -12.653 0.714 3.389 1.00 90.94 73 GLU A CA 1
ATOM 577 C C . GLU A 1 73 ? -13.925 -0.104 3.582 1.00 90.94 73 GLU A C 1
ATOM 579 O O . GLU A 1 73 ? -14.892 0.368 4.177 1.00 90.94 73 GLU A O 1
ATOM 584 N N . THR A 1 74 ? -13.898 -1.352 3.129 1.00 87.88 74 THR A N 1
ATOM 585 C CA . THR A 1 74 ? -14.967 -2.322 3.348 1.00 87.88 74 THR A CA 1
ATOM 586 C C . THR A 1 74 ? -14.855 -3.022 4.712 1.00 87.88 74 THR A C 1
ATOM 588 O O . THR A 1 74 ? -15.732 -3.788 5.081 1.00 87.88 74 THR A O 1
ATOM 591 N N . GLY A 1 75 ? -13.813 -2.783 5.514 1.00 87.56 75 GLY A N 1
ATOM 592 C CA . GLY A 1 75 ? -13.634 -3.484 6.795 1.00 87.56 75 GLY A CA 1
ATOM 593 C C . GLY A 1 75 ? -13.383 -4.991 6.636 1.00 87.56 75 GLY A C 1
ATOM 594 O O . GLY A 1 75 ? -13.680 -5.786 7.528 1.00 87.56 75 GLY A O 1
ATOM 595 N N . GLN A 1 76 ? -12.862 -5.397 5.477 1.00 87.56 76 GLN A N 1
ATOM 596 C CA . GLN A 1 76 ? -12.448 -6.763 5.160 1.00 87.56 76 GLN A CA 1
ATOM 597 C C . GLN A 1 76 ? -10.942 -6.983 5.357 1.00 87.56 76 GLN A C 1
ATOM 599 O O . GLN A 1 76 ? -10.435 -8.059 5.046 1.00 87.56 76 GLN A O 1
ATOM 604 N N . ASP A 1 77 ? -10.206 -6.013 5.896 1.00 87.56 77 ASP A N 1
ATOM 605 C CA . ASP A 1 77 ? -8.760 -6.077 6.158 1.00 87.56 77 ASP A CA 1
ATOM 606 C C . ASP A 1 77 ? -8.355 -7.232 7.095 1.00 87.56 77 ASP A C 1
ATOM 608 O O . ASP A 1 77 ? -7.206 -7.681 7.093 1.00 87.56 77 ASP A O 1
ATOM 612 N N . GLY A 1 78 ? -9.318 -7.809 7.824 1.00 86.25 78 GLY A N 1
ATOM 613 C CA . GLY A 1 78 ? -9.149 -9.070 8.546 1.00 86.25 78 GLY A CA 1
ATOM 614 C C . GLY A 1 78 ? -8.602 -10.214 7.679 1.00 86.25 78 GLY A C 1
ATOM 615 O O . GLY A 1 78 ? -7.885 -11.071 8.201 1.00 86.25 78 GLY A O 1
ATOM 616 N N . VAL A 1 79 ? -8.843 -10.215 6.359 1.00 87.50 79 VAL A N 1
ATOM 617 C CA . VAL A 1 79 ? -8.265 -11.223 5.449 1.00 87.50 79 VAL A CA 1
ATOM 618 C C . VAL A 1 79 ? -6.740 -11.162 5.391 1.00 87.50 79 VAL A C 1
ATOM 620 O O . VAL A 1 79 ? -6.110 -12.192 5.158 1.00 87.50 79 VAL A O 1
ATOM 623 N N . PHE A 1 80 ? -6.126 -10.004 5.663 1.00 88.88 80 PHE A N 1
ATOM 624 C CA . PHE A 1 80 ? -4.669 -9.874 5.664 1.00 88.88 80 PHE A CA 1
ATOM 625 C C . PHE A 1 80 ? -4.028 -10.674 6.809 1.00 88.88 80 PHE A C 1
ATOM 627 O O . PHE A 1 80 ? -2.892 -11.129 6.686 1.00 88.88 80 PHE A O 1
ATOM 634 N N . ARG A 1 81 ? -4.763 -10.874 7.916 1.00 79.75 81 ARG A N 1
ATOM 635 C CA . ARG A 1 81 ? -4.326 -11.658 9.088 1.00 79.75 81 ARG A CA 1
ATOM 636 C C . ARG A 1 81 ? -4.525 -13.157 8.906 1.00 79.75 81 ARG A C 1
ATOM 638 O O . ARG A 1 81 ? -3.804 -13.940 9.505 1.00 79.75 81 ARG A O 1
ATOM 645 N N . LEU A 1 82 ? -5.492 -13.554 8.079 1.00 68.31 82 LEU A N 1
ATOM 646 C CA . LEU A 1 82 ? -5.836 -14.957 7.837 1.00 68.31 82 LEU A CA 1
ATOM 647 C C . LEU A 1 82 ? -4.831 -15.682 6.936 1.00 68.31 82 LEU A C 1
ATOM 649 O O . LEU A 1 82 ? -5.067 -16.832 6.576 1.00 68.31 82 LEU A O 1
ATOM 653 N N . ASN A 1 83 ? -3.728 -15.037 6.553 1.00 64.50 83 ASN A N 1
ATOM 654 C CA . ASN A 1 83 ? -2.683 -15.702 5.800 1.00 64.50 83 ASN A CA 1
ATOM 655 C C . ASN A 1 83 ? -1.847 -16.580 6.759 1.00 64.50 83 ASN A C 1
ATOM 657 O O . ASN A 1 83 ? -1.079 -16.028 7.550 1.00 64.50 83 ASN A O 1
ATOM 661 N N . PRO A 1 84 ? -1.951 -17.925 6.694 1.00 52.91 84 PRO A N 1
ATOM 662 C CA . PRO A 1 84 ? -1.357 -18.854 7.668 1.00 52.91 84 PRO A CA 1
ATOM 663 C C . PRO A 1 84 ? 0.179 -18.794 7.734 1.00 52.91 84 PRO A C 1
ATOM 665 O O . PRO A 1 84 ? 0.801 -19.411 8.591 1.00 52.91 84 PRO A O 1
ATOM 668 N N . ARG A 1 85 ? 0.819 -18.034 6.839 1.00 55.81 85 ARG A N 1
ATOM 669 C CA . ARG A 1 85 ? 2.267 -17.788 6.834 1.00 55.81 85 ARG A CA 1
ATOM 670 C C . ARG A 1 85 ? 2.687 -16.572 7.666 1.00 55.81 85 ARG A C 1
ATOM 672 O O . ARG A 1 85 ? 3.884 -16.313 7.796 1.00 55.81 85 ARG A O 1
ATOM 679 N N . ALA A 1 86 ? 1.735 -15.819 8.224 1.00 50.84 86 ALA A N 1
ATOM 680 C CA . ALA A 1 86 ? 2.003 -14.768 9.204 1.00 50.84 86 ALA A CA 1
ATOM 681 C C . ALA A 1 86 ? 2.443 -15.346 10.563 1.00 50.84 86 ALA A C 1
ATOM 683 O O . ALA A 1 86 ? 3.263 -14.723 11.235 1.00 50.84 86 ALA A O 1
ATOM 684 N N . ASP A 1 87 ? 1.996 -16.559 10.907 1.00 46.00 87 ASP A N 1
ATOM 685 C CA . ASP A 1 87 ? 2.258 -17.204 12.203 1.00 46.00 87 ASP A CA 1
ATOM 686 C C . ASP A 1 87 ? 3.719 -17.649 12.393 1.00 46.00 87 ASP A C 1
ATOM 688 O O . ASP A 1 87 ? 4.190 -17.784 13.519 1.00 46.00 87 ASP A O 1
ATOM 692 N N . ALA A 1 88 ? 4.480 -17.815 11.306 1.00 56.28 88 ALA A N 1
ATOM 693 C CA . ALA A 1 88 ? 5.910 -18.136 11.362 1.00 56.28 88 ALA A CA 1
ATOM 694 C C . ALA A 1 88 ? 6.821 -16.891 11.418 1.00 56.28 88 ALA A C 1
ATOM 696 O O . ALA A 1 88 ? 8.048 -17.017 11.430 1.00 56.28 88 ALA A O 1
ATOM 697 N N . ARG A 1 89 ? 6.260 -15.672 11.394 1.00 63.00 89 ARG A N 1
ATOM 698 C CA . ARG A 1 89 ? 7.044 -14.427 11.324 1.00 63.00 89 ARG A CA 1
ATOM 699 C C . ARG A 1 89 ? 7.333 -13.875 12.729 1.00 63.00 89 ARG A C 1
ATOM 701 O O . ARG A 1 89 ? 6.502 -14.013 13.620 1.00 63.00 89 ARG A O 1
ATOM 708 N N . PRO A 1 90 ? 8.481 -13.199 12.941 1.00 64.31 90 PRO A N 1
ATOM 709 C CA . PRO A 1 90 ? 8.798 -12.573 14.225 1.00 64.31 90 PRO A CA 1
ATOM 710 C C . PRO A 1 90 ? 7.665 -11.649 14.691 1.00 64.31 90 PRO A C 1
ATOM 712 O O . PRO A 1 90 ? 7.265 -10.760 13.935 1.00 64.31 90 PRO A O 1
ATOM 715 N N . SER A 1 91 ? 7.199 -11.812 15.933 1.00 66.25 91 SER A N 1
ATOM 716 C CA . SER A 1 91 ? 6.071 -11.058 16.518 1.00 66.25 91 SER A CA 1
ATOM 717 C C . SER A 1 91 ? 6.166 -9.548 16.279 1.00 66.25 91 SER A C 1
ATOM 719 O O . SER A 1 91 ? 5.202 -8.914 15.860 1.00 66.25 91 SER A O 1
ATOM 721 N N . ARG A 1 92 ? 7.370 -8.982 16.413 1.00 69.12 92 ARG A N 1
ATOM 722 C CA . ARG A 1 92 ? 7.649 -7.553 16.211 1.00 69.12 92 ARG A CA 1
ATOM 723 C C . ARG A 1 92 ? 7.283 -7.033 14.814 1.00 69.12 92 ARG A C 1
ATOM 725 O O . ARG A 1 92 ? 6.896 -5.877 14.673 1.00 69.12 92 ARG A O 1
ATOM 732 N N . LEU A 1 93 ? 7.423 -7.856 13.770 1.00 64.69 93 LEU A N 1
ATOM 733 C CA . LEU A 1 93 ? 7.032 -7.473 12.407 1.00 64.69 93 LEU A CA 1
ATOM 734 C C . LEU A 1 93 ? 5.515 -7.408 12.253 1.00 64.69 93 LEU A C 1
ATOM 736 O O . LEU A 1 93 ? 5.014 -6.538 11.544 1.00 64.69 93 LEU A O 1
ATOM 740 N N . VAL A 1 94 ? 4.807 -8.321 12.913 1.00 67.19 94 VAL A N 1
ATOM 741 C CA . VAL A 1 94 ? 3.346 -8.337 12.940 1.00 67.19 94 VAL A CA 1
ATOM 742 C C . VAL A 1 94 ? 2.840 -7.137 13.737 1.00 67.19 94 VAL A C 1
ATOM 744 O O . VAL A 1 94 ? 2.008 -6.400 13.230 1.00 67.19 94 VAL A O 1
ATOM 747 N N . GLU A 1 95 ? 3.413 -6.849 14.907 1.00 71.50 95 GLU A N 1
ATOM 748 C CA . GLU A 1 95 ? 3.070 -5.670 15.719 1.00 71.50 95 GLU A CA 1
ATOM 749 C C . GLU A 1 95 ? 3.271 -4.342 14.978 1.00 71.50 95 GLU A C 1
ATOM 751 O O . GLU A 1 95 ? 2.423 -3.454 15.050 1.00 71.50 95 GLU A O 1
ATOM 756 N N . GLU A 1 96 ? 4.369 -4.186 14.232 1.00 69.31 96 GLU A N 1
ATOM 757 C CA . GLU A 1 96 ? 4.582 -2.984 13.420 1.00 69.31 96 GLU A CA 1
ATOM 758 C C . GLU A 1 96 ? 3.595 -2.910 12.244 1.00 69.31 96 GLU A C 1
ATOM 760 O O . GLU A 1 96 ? 3.103 -1.831 11.909 1.00 69.31 96 GLU A O 1
ATOM 765 N N . ALA A 1 97 ? 3.285 -4.050 11.620 1.00 69.81 97 ALA A N 1
ATOM 766 C CA . ALA A 1 97 ? 2.307 -4.130 10.540 1.00 69.81 97 ALA A CA 1
ATOM 767 C C . ALA A 1 97 ? 0.870 -3.890 11.031 1.00 69.81 97 ALA A C 1
ATOM 769 O O . ALA A 1 97 ? 0.061 -3.366 10.277 1.00 69.81 97 ALA A O 1
ATOM 770 N N . LEU A 1 98 ? 0.549 -4.187 12.292 1.00 75.81 98 LEU A N 1
ATOM 771 C CA . LEU A 1 98 ? -0.759 -3.876 12.876 1.00 75.81 98 LEU A CA 1
ATOM 772 C C . LEU A 1 98 ? -1.020 -2.366 12.964 1.00 75.81 98 LEU A C 1
ATOM 774 O O . LEU A 1 98 ? -2.173 -1.954 12.902 1.00 75.81 98 LEU A O 1
ATOM 778 N N . LYS A 1 99 ? 0.032 -1.540 13.038 1.00 85.56 99 LYS A N 1
ATOM 779 C CA . LYS A 1 99 ? -0.080 -0.069 13.008 1.00 85.56 99 LYS A CA 1
ATOM 780 C C . LYS A 1 99 ? -0.268 0.495 11.599 1.00 85.56 99 LYS A C 1
ATOM 782 O O . LYS A 1 99 ? -0.544 1.677 11.439 1.00 85.56 99 LYS A O 1
ATOM 787 N N . ASN A 1 100 ? -0.053 -0.316 10.563 1.00 91.62 100 ASN A N 1
ATOM 788 C CA . ASN A 1 100 ? -0.184 0.106 9.175 1.00 91.62 100 ASN A CA 1
ATOM 789 C C . ASN A 1 100 ? -0.835 -1.020 8.351 1.00 91.62 100 ASN A C 1
ATOM 791 O O . ASN A 1 100 ? -0.127 -1.928 7.894 1.00 91.62 100 ASN A O 1
ATOM 795 N N . PRO A 1 101 ? -2.154 -0.944 8.090 1.00 92.56 101 PRO A N 1
ATOM 796 C CA . PRO A 1 101 ? -2.876 -2.008 7.398 1.00 92.56 101 PRO A CA 1
ATOM 797 C C . PRO A 1 101 ? -2.340 -2.277 5.984 1.00 92.56 101 PRO A C 1
ATOM 799 O O . PRO A 1 101 ? -2.379 -3.417 5.529 1.00 92.56 101 PRO A O 1
ATOM 802 N N . PHE A 1 102 ? -1.736 -1.289 5.311 1.00 95.06 102 PHE A N 1
ATOM 803 C CA . PHE A 1 102 ? -1.097 -1.499 4.008 1.00 95.06 102 PHE A CA 1
ATOM 804 C C . PHE A 1 102 ? 0.179 -2.336 4.103 1.00 95.06 102 PHE A C 1
ATOM 806 O O . PHE A 1 102 ? 0.433 -3.158 3.225 1.00 95.06 102 PHE A O 1
ATOM 813 N N . LYS A 1 103 ? 0.977 -2.198 5.173 1.00 92.56 103 LYS A N 1
ATOM 814 C CA . LYS A 1 103 ? 2.115 -3.107 5.401 1.00 92.56 103 LYS A CA 1
ATOM 815 C C . LYS A 1 103 ? 1.623 -4.538 5.578 1.00 92.56 103 LYS A C 1
ATOM 817 O O . LYS A 1 103 ? 2.207 -5.446 4.993 1.00 92.56 103 LYS A O 1
ATOM 822 N N . LEU A 1 104 ? 0.554 -4.736 6.348 1.00 90.31 104 LEU A N 1
ATOM 823 C CA . LEU A 1 104 ? -0.034 -6.056 6.558 1.00 90.31 104 LEU A CA 1
ATOM 824 C C . LEU A 1 104 ? -0.599 -6.641 5.255 1.00 90.31 104 LEU A C 1
ATOM 826 O O . LEU A 1 104 ? -0.311 -7.789 4.924 1.00 90.31 104 LEU A O 1
ATOM 830 N N . GLY A 1 105 ? -1.312 -5.832 4.473 1.00 93.00 105 GLY A N 1
ATOM 831 C CA . GLY A 1 105 ? -1.820 -6.204 3.157 1.00 93.00 105 GLY A CA 1
ATOM 832 C C . GLY A 1 105 ? -0.713 -6.610 2.185 1.00 93.00 105 GLY A C 1
ATOM 833 O O . GLY A 1 105 ? -0.768 -7.690 1.604 1.00 93.00 105 GLY A O 1
ATOM 834 N N . LEU A 1 106 ? 0.357 -5.814 2.075 1.00 93.25 106 LEU A N 1
ATOM 835 C CA . LEU A 1 106 ? 1.533 -6.169 1.272 1.00 93.25 106 LEU A CA 1
ATOM 836 C C . LEU A 1 106 ? 2.178 -7.471 1.767 1.00 93.25 106 LEU A C 1
ATOM 838 O O . LEU A 1 106 ? 2.567 -8.318 0.968 1.00 93.25 106 LEU A O 1
ATOM 842 N N . LEU A 1 107 ? 2.283 -7.671 3.083 1.00 88.50 107 LEU A N 1
ATOM 843 C CA . LEU A 1 107 ? 2.796 -8.922 3.645 1.00 88.50 107 LEU A CA 1
ATOM 844 C C . LEU A 1 107 ? 1.926 -10.133 3.289 1.00 88.50 107 LEU A C 1
ATOM 846 O O . LEU A 1 107 ? 2.495 -11.214 3.119 1.00 88.50 107 LEU A O 1
ATOM 850 N N . ALA A 1 108 ? 0.607 -9.951 3.185 1.00 90.06 108 ALA A N 1
ATOM 851 C CA . ALA A 1 108 ? -0.342 -10.980 2.775 1.00 90.06 108 ALA A CA 1
ATOM 852 C C . ALA A 1 108 ? -0.295 -11.256 1.263 1.00 90.06 108 ALA A C 1
ATOM 854 O O . ALA A 1 108 ? -0.434 -12.411 0.872 1.00 90.06 108 ALA A O 1
ATOM 855 N N . MET A 1 109 ? -0.042 -10.241 0.426 1.00 92.19 109 MET A N 1
ATOM 856 C CA . MET A 1 109 ? 0.165 -10.426 -1.019 1.00 92.19 109 MET A CA 1
ATOM 857 C C . MET A 1 109 ? 1.420 -11.266 -1.305 1.00 92.19 109 MET A C 1
ATOM 859 O O . MET A 1 109 ? 1.404 -12.133 -2.168 1.00 92.19 109 MET A O 1
ATOM 863 N N . PHE A 1 110 ? 2.512 -11.041 -0.567 1.00 88.31 110 PHE A N 1
ATOM 864 C CA . PHE A 1 110 ? 3.809 -11.698 -0.786 1.00 88.31 110 PHE A CA 1
ATOM 865 C C . PHE A 1 110 ? 4.067 -12.878 0.167 1.00 88.31 110 PHE A C 1
ATOM 867 O O . PHE A 1 110 ? 5.095 -12.928 0.849 1.00 88.31 110 PHE A O 1
ATOM 874 N N . ALA A 1 111 ? 3.118 -13.802 0.273 1.00 73.94 111 ALA A N 1
ATOM 875 C CA . ALA A 1 111 ? 3.154 -14.863 1.278 1.00 73.94 111 ALA A CA 1
ATOM 876 C C . ALA A 1 111 ? 4.320 -15.865 1.111 1.00 73.94 111 ALA A C 1
ATOM 878 O O . ALA A 1 111 ? 4.800 -16.392 2.120 1.00 73.94 111 ALA A O 1
ATOM 879 N N . ASP A 1 112 ? 4.808 -16.072 -0.120 1.00 64.44 112 ASP A N 1
ATOM 880 C CA . ASP A 1 112 ? 5.545 -17.297 -0.470 1.00 64.44 112 ASP A CA 1
ATOM 881 C C . ASP A 1 112 ? 7.028 -17.090 -0.777 1.00 64.44 112 ASP A C 1
ATOM 883 O O . ASP A 1 112 ? 7.829 -17.912 -0.367 1.00 64.44 112 ASP A O 1
ATOM 887 N N . GLU A 1 113 ? 7.401 -15.983 -1.408 1.00 66.06 113 GLU A N 1
ATOM 888 C CA . GLU A 1 113 ? 8.772 -15.502 -1.590 1.00 66.06 113 GLU A CA 1
ATOM 889 C C . GLU A 1 113 ? 8.624 -14.164 -2.307 1.00 66.06 113 GLU A C 1
ATOM 891 O O . GLU A 1 113 ? 7.988 -14.069 -3.356 1.00 66.06 113 GLU A O 1
ATOM 896 N N . SER A 1 114 ? 9.086 -13.078 -1.691 1.00 74.25 114 SER A N 1
ATOM 897 C CA . SER A 1 114 ? 8.782 -11.745 -2.208 1.00 74.25 114 SER A CA 1
ATOM 898 C C . SER A 1 114 ? 9.903 -11.255 -3.121 1.00 74.25 114 SER A C 1
ATOM 900 O O . SER A 1 114 ? 10.990 -10.967 -2.617 1.00 74.25 114 SER A O 1
ATOM 902 N N . PRO A 1 115 ? 9.644 -11.036 -4.422 1.00 82.31 115 PRO A N 1
ATOM 903 C CA . PRO A 1 115 ? 10.569 -10.309 -5.291 1.00 82.31 115 PRO A CA 1
ATOM 904 C C . PRO A 1 115 ? 10.624 -8.806 -4.965 1.00 82.31 115 PRO A C 1
ATOM 906 O O . PRO A 1 115 ? 11.409 -8.066 -5.556 1.00 82.31 115 PRO A O 1
ATOM 909 N N . LEU A 1 116 ? 9.775 -8.324 -4.051 1.00 86.12 116 LEU A N 1
ATOM 910 C CA . LEU A 1 116 ? 9.873 -6.989 -3.476 1.00 86.12 116 LEU A CA 1
ATOM 911 C C . LEU A 1 116 ? 10.758 -7.057 -2.229 1.00 86.12 116 LEU A C 1
ATOM 913 O O . LEU A 1 116 ? 10.563 -7.920 -1.376 1.00 86.12 116 LEU A O 1
ATOM 917 N N . SER A 1 117 ? 11.723 -6.152 -2.075 1.00 89.31 117 SER A N 1
ATOM 918 C CA . SER A 1 117 ? 12.576 -6.182 -0.885 1.00 89.31 117 SER A CA 1
ATOM 919 C C . SER A 1 117 ? 11.776 -5.834 0.379 1.00 89.31 117 SER A C 1
ATOM 921 O O . SER A 1 117 ? 10.750 -5.150 0.335 1.00 89.31 117 SER A O 1
ATOM 923 N N . ARG A 1 118 ? 12.254 -6.267 1.554 1.00 86.94 118 ARG A N 1
ATOM 924 C CA . ARG A 1 118 ? 11.650 -5.866 2.840 1.00 86.94 118 ARG A CA 1
ATOM 925 C C . ARG A 1 118 ? 11.635 -4.343 3.008 1.00 86.94 118 ARG A C 1
ATOM 927 O O . ARG A 1 118 ? 10.663 -3.805 3.536 1.00 86.94 118 ARG A O 1
ATOM 934 N N . LYS A 1 119 ? 12.697 -3.670 2.554 1.00 90.75 119 LYS A N 1
ATOM 935 C CA . LYS A 1 119 ? 12.820 -2.209 2.584 1.00 90.75 119 LYS A CA 1
ATOM 936 C C . LYS A 1 119 ? 11.744 -1.558 1.716 1.00 90.75 119 LYS A C 1
ATOM 938 O O . LYS A 1 119 ? 11.050 -0.669 2.199 1.00 90.75 119 LYS A O 1
ATOM 943 N N . ASP A 1 120 ? 11.545 -2.051 0.497 1.00 92.62 120 ASP A N 1
ATOM 944 C CA . ASP A 1 120 ? 10.540 -1.498 -0.415 1.00 92.62 120 ASP A CA 1
ATOM 945 C C . ASP A 1 120 ? 9.121 -1.752 0.085 1.00 92.62 120 ASP A C 1
ATOM 947 O O . ASP A 1 120 ? 8.304 -0.841 0.050 1.00 92.62 120 ASP A O 1
ATOM 951 N N . ARG A 1 121 ? 8.828 -2.934 0.649 1.00 91.44 121 ARG A N 1
ATOM 952 C CA . ARG A 1 121 ? 7.530 -3.191 1.304 1.00 91.44 121 ARG A CA 1
ATOM 953 C C . ARG A 1 121 ? 7.247 -2.191 2.421 1.00 91.44 121 ARG A C 1
ATOM 955 O O . ARG A 1 121 ? 6.130 -1.694 2.530 1.00 91.44 121 ARG A O 1
ATOM 962 N N . HIS A 1 122 ? 8.249 -1.891 3.247 1.00 90.94 122 HIS A N 1
ATOM 963 C CA . HIS A 1 122 ? 8.106 -0.905 4.314 1.00 90.94 122 HIS A CA 1
ATOM 964 C C . HIS A 1 122 ? 7.855 0.502 3.749 1.00 90.94 122 HIS A C 1
ATOM 966 O O . HIS A 1 122 ? 6.946 1.189 4.212 1.00 90.94 122 HIS A O 1
ATOM 972 N N . VAL A 1 123 ? 8.626 0.912 2.736 1.00 95.69 123 VAL A N 1
ATOM 973 C CA . VAL A 1 123 ? 8.469 2.212 2.068 1.00 95.69 123 VAL A CA 1
ATOM 974 C C . VAL A 1 123 ? 7.094 2.331 1.413 1.00 95.69 123 VAL A C 1
ATOM 976 O O . VAL A 1 123 ? 6.383 3.298 1.674 1.00 95.69 123 VAL A O 1
ATOM 979 N N . PHE A 1 124 ? 6.690 1.342 0.618 1.00 96.62 124 PHE A N 1
ATOM 980 C CA . PHE A 1 124 ? 5.410 1.346 -0.086 1.00 96.62 124 PHE A CA 1
ATOM 981 C C . PHE A 1 124 ? 4.243 1.341 0.893 1.00 96.62 124 PHE A C 1
ATOM 983 O O . PHE A 1 124 ? 3.316 2.119 0.712 1.00 96.62 124 PHE A O 1
ATOM 990 N N . GLY A 1 125 ? 4.313 0.554 1.969 1.00 96.12 125 GLY A N 1
ATOM 991 C CA . GLY A 1 125 ? 3.282 0.562 3.005 1.00 96.12 125 GLY A CA 1
ATOM 992 C C . GLY A 1 125 ? 3.108 1.936 3.662 1.00 96.12 125 GLY A C 1
ATOM 993 O O . GLY A 1 125 ? 1.981 2.363 3.890 1.00 96.12 125 GLY A O 1
ATOM 994 N N . ASN A 1 126 ? 4.196 2.667 3.935 1.00 96.44 126 ASN A N 1
ATOM 995 C CA . ASN A 1 126 ? 4.099 4.038 4.454 1.00 96.44 126 ASN A CA 1
ATOM 996 C C . ASN A 1 126 ? 3.508 4.988 3.400 1.00 96.44 126 ASN A C 1
ATOM 998 O O . ASN A 1 126 ? 2.588 5.737 3.696 1.00 96.44 126 ASN A O 1
ATOM 1002 N N . GLN A 1 127 ? 3.985 4.928 2.157 1.00 97.81 127 GLN A N 1
ATOM 1003 C CA . GLN A 1 127 ? 3.464 5.758 1.068 1.00 97.81 127 GLN A CA 1
ATOM 1004 C C . GLN A 1 127 ? 1.961 5.550 0.835 1.00 97.81 127 GLN A C 1
ATOM 1006 O O . GLN A 1 127 ? 1.217 6.518 0.712 1.00 97.81 127 GLN A O 1
ATOM 1011 N N . MET A 1 128 ? 1.510 4.296 0.827 1.00 98.12 128 MET A N 1
ATOM 1012 C CA . MET A 1 128 ? 0.101 3.935 0.680 1.00 98.12 128 MET A CA 1
ATOM 1013 C C . MET A 1 128 ? -0.739 4.423 1.859 1.00 98.12 128 MET A C 1
ATOM 1015 O O . MET A 1 128 ? -1.785 5.020 1.640 1.00 98.12 128 MET A O 1
ATOM 1019 N N . LEU A 1 129 ? -0.267 4.236 3.097 1.00 96.88 129 LEU A N 1
ATOM 1020 C CA . LEU A 1 129 ? -0.966 4.752 4.276 1.00 96.88 129 LEU A CA 1
ATOM 1021 C C . LEU A 1 129 ? -1.107 6.275 4.221 1.00 96.88 129 LEU A C 1
ATOM 1023 O O . LEU A 1 129 ? -2.167 6.802 4.539 1.00 96.88 129 LEU A O 1
ATOM 1027 N N . TYR A 1 130 ? -0.054 6.969 3.788 1.00 96.94 130 TYR A N 1
ATOM 1028 C CA . TYR A 1 130 ? -0.074 8.420 3.657 1.00 96.94 130 TYR A CA 1
ATOM 1029 C C . TYR A 1 130 ? -1.079 8.884 2.600 1.00 96.94 130 TYR A C 1
ATOM 1031 O O . TYR A 1 130 ? -1.908 9.741 2.887 1.00 96.94 130 TYR A O 1
ATOM 1039 N N . ALA A 1 131 ? -1.067 8.267 1.416 1.00 97.50 131 ALA A N 1
ATOM 1040 C CA . ALA A 1 131 ? -2.038 8.542 0.358 1.00 97.50 131 ALA A CA 1
ATOM 1041 C C . ALA A 1 131 ? -3.481 8.258 0.810 1.00 97.50 131 ALA A C 1
ATOM 1043 O O . ALA A 1 131 ? -4.377 9.067 0.582 1.00 97.50 131 ALA A O 1
ATOM 1044 N N . TRP A 1 132 ? -3.698 7.151 1.523 1.00 96.81 132 TRP A N 1
ATOM 1045 C CA . TRP A 1 132 ? -5.013 6.788 2.042 1.00 96.81 132 TRP A CA 1
ATOM 1046 C C . TRP A 1 132 ? -5.523 7.763 3.099 1.00 96.81 132 TRP A C 1
ATOM 1048 O O . TRP A 1 132 ? -6.693 8.140 3.063 1.00 96.81 132 TRP A O 1
ATOM 1058 N N . ALA A 1 133 ? -4.647 8.217 4.001 1.00 94.69 133 ALA A N 1
ATOM 1059 C CA . ALA A 1 133 ? -4.979 9.239 4.990 1.00 94.69 133 ALA A CA 1
ATOM 1060 C C . ALA A 1 133 ? -5.424 10.556 4.333 1.00 94.69 133 ALA A C 1
ATOM 1062 O O . ALA A 1 133 ? -6.201 11.292 4.928 1.00 94.69 133 ALA A O 1
ATOM 1063 N N . HIS A 1 134 ? -4.992 10.816 3.098 1.00 95.62 134 HIS A N 1
ATOM 1064 C CA . HIS A 1 134 ? -5.367 11.976 2.288 1.00 95.62 134 HIS A CA 1
ATOM 1065 C C . HIS A 1 134 ? -6.514 11.683 1.305 1.00 95.62 134 HIS A C 1
ATOM 1067 O O . HIS A 1 134 ? -6.791 12.494 0.429 1.00 95.62 134 HIS A O 1
ATOM 1073 N N . ASP A 1 135 ? -7.179 10.530 1.415 1.00 95.25 135 ASP A N 1
ATOM 1074 C CA . ASP A 1 135 ? -8.271 10.129 0.517 1.00 95.25 135 ASP A CA 1
ATOM 1075 C C . ASP A 1 135 ? -7.889 10.185 -0.977 1.00 95.25 135 ASP A C 1
ATOM 1077 O O . ASP A 1 135 ? -8.674 10.555 -1.850 1.00 95.25 135 ASP A O 1
ATOM 1081 N N . VAL A 1 136 ? -6.632 9.851 -1.281 1.00 96.50 136 VAL A N 1
ATOM 1082 C CA . VAL A 1 136 ? -6.116 9.876 -2.651 1.00 96.50 136 VAL A CA 1
ATOM 1083 C C . VAL A 1 136 ? -6.653 8.657 -3.405 1.00 96.50 136 VAL A C 1
ATOM 1085 O O . VAL A 1 136 ? -6.434 7.528 -2.952 1.00 96.50 136 VAL A O 1
ATOM 1088 N N . PRO A 1 137 ? -7.308 8.830 -4.567 1.00 96.19 137 PRO A N 1
ATOM 1089 C CA . PRO A 1 137 ? -7.769 7.703 -5.366 1.00 96.19 137 PRO A CA 1
ATOM 1090 C C . PRO A 1 137 ? -6.582 6.964 -6.011 1.00 96.19 137 PRO A C 1
ATOM 1092 O O . PRO A 1 137 ? -5.532 7.576 -6.258 1.00 96.19 137 PRO A O 1
ATOM 1095 N N . PRO A 1 138 ? -6.711 5.661 -6.322 1.00 96.81 138 PRO A N 1
ATOM 1096 C CA . PRO A 1 138 ? -5.601 4.865 -6.843 1.00 96.81 138 PRO A CA 1
ATOM 1097 C C . PRO A 1 138 ? -4.954 5.435 -8.104 1.00 96.81 138 PRO A C 1
ATOM 1099 O O . PRO A 1 138 ? -3.734 5.399 -8.238 1.00 96.81 138 PRO A O 1
ATOM 1102 N N . GLU A 1 139 ? -5.737 6.025 -9.001 1.00 96.62 139 GLU A N 1
ATOM 1103 C CA . GLU A 1 139 ? -5.267 6.632 -10.250 1.00 96.62 139 GLU A CA 1
ATOM 1104 C C . GLU A 1 139 ? -4.277 7.777 -10.010 1.00 96.62 139 GLU A C 1
ATOM 1106 O O . GLU A 1 139 ? -3.408 8.026 -10.845 1.00 96.62 139 GLU A O 1
ATOM 1111 N N . LEU A 1 140 ? -4.381 8.456 -8.865 1.00 97.31 140 LEU A N 1
ATOM 1112 C CA . LEU A 1 140 ? -3.594 9.643 -8.541 1.00 97.31 140 LEU A CA 1
ATOM 1113 C C . LEU A 1 140 ? -2.439 9.365 -7.575 1.00 97.31 140 LEU A C 1
ATOM 1115 O O . LEU A 1 140 ? -1.630 10.264 -7.343 1.00 97.31 140 LEU A O 1
ATOM 1119 N N . ILE A 1 141 ? -2.302 8.142 -7.043 1.00 97.56 141 ILE A N 1
ATOM 1120 C CA . ILE A 1 141 ? -1.302 7.850 -6.005 1.00 97.56 141 ILE A CA 1
ATOM 1121 C C . ILE A 1 141 ? 0.123 8.196 -6.445 1.00 97.56 141 ILE A C 1
ATOM 1123 O O . ILE A 1 141 ? 0.878 8.785 -5.679 1.00 97.56 141 ILE A O 1
ATOM 1127 N N . ASN A 1 142 ? 0.509 7.878 -7.681 1.00 96.88 142 ASN A N 1
ATOM 1128 C CA . ASN A 1 142 ? 1.874 8.131 -8.142 1.00 96.88 142 ASN A CA 1
ATOM 1129 C C . ASN A 1 142 ? 2.162 9.632 -8.288 1.00 96.88 142 ASN A C 1
ATOM 1131 O O . ASN A 1 142 ? 3.250 10.069 -7.918 1.00 96.88 142 ASN A O 1
ATOM 1135 N N . GLY A 1 143 ? 1.185 10.412 -8.763 1.00 96.94 143 GLY A N 1
ATOM 1136 C CA . GLY A 1 143 ? 1.293 11.870 -8.846 1.00 96.94 143 GLY A CA 1
ATOM 1137 C C . GLY A 1 143 ? 1.352 12.515 -7.462 1.00 96.94 143 GLY A C 1
ATOM 1138 O O . GLY A 1 143 ? 2.224 13.340 -7.209 1.00 96.94 143 GLY A O 1
ATOM 1139 N N . PHE A 1 144 ? 0.494 12.068 -6.542 1.00 97.50 144 PHE A N 1
ATOM 1140 C CA . PHE A 1 144 ? 0.496 12.515 -5.150 1.00 97.50 144 PHE A CA 1
ATOM 1141 C C . PHE A 1 144 ? 1.844 12.242 -4.469 1.00 97.50 144 PHE A C 1
ATOM 1143 O O . PHE A 1 144 ? 2.490 13.153 -3.962 1.00 97.50 144 PHE A O 1
ATOM 1150 N N . LEU A 1 145 ? 2.343 11.006 -4.546 1.00 97.00 145 LEU A N 1
ATOM 1151 C CA . LEU A 1 145 ? 3.624 10.639 -3.939 1.00 97.00 145 LEU A CA 1
ATOM 1152 C C . LEU A 1 145 ? 4.815 11.397 -4.539 1.00 97.00 145 LEU A C 1
ATOM 1154 O O . LEU A 1 145 ? 5.802 11.605 -3.837 1.00 97.00 145 LEU A O 1
ATOM 1158 N N . ALA A 1 146 ? 4.743 11.797 -5.812 1.00 96.25 146 ALA A N 1
ATOM 1159 C CA . ALA A 1 146 ? 5.792 12.588 -6.448 1.00 96.25 146 ALA A CA 1
ATOM 1160 C C . ALA A 1 146 ? 5.901 14.003 -5.855 1.00 96.25 146 ALA A C 1
ATOM 1162 O O . ALA A 1 146 ? 7.007 14.533 -5.774 1.00 96.25 146 ALA A O 1
ATOM 1163 N N . VAL A 1 147 ? 4.784 14.595 -5.413 1.00 97.00 147 VAL A N 1
ATOM 1164 C CA . VAL A 1 147 ? 4.757 15.945 -4.821 1.00 97.00 147 VAL A CA 1
ATOM 1165 C C . VAL A 1 147 ? 4.862 15.943 -3.292 1.00 97.00 147 VAL A C 1
ATOM 1167 O O . VAL A 1 147 ? 5.356 16.910 -2.722 1.00 97.00 147 VAL A O 1
ATOM 1170 N N . SER A 1 148 ? 4.485 14.850 -2.620 1.00 95.75 148 SER A N 1
ATOM 1171 C CA . SER A 1 148 ? 4.559 14.726 -1.153 1.00 95.75 148 SER A CA 1
ATOM 1172 C C . SER A 1 148 ? 5.981 14.618 -0.586 1.00 95.75 148 SER A C 1
ATOM 1174 O O . SER A 1 148 ? 6.175 14.775 0.624 1.00 95.75 148 SER A O 1
ATOM 1176 N N . GLY A 1 149 ? 6.980 14.368 -1.439 1.00 94.75 149 GLY A N 1
ATOM 1177 C CA . GLY A 1 149 ? 8.398 14.363 -1.079 1.00 94.75 149 GLY A CA 1
ATOM 1178 C C . GLY A 1 149 ? 9.043 12.976 -1.030 1.00 94.75 149 GLY A C 1
ATOM 1179 O O . GLY A 1 149 ? 8.482 11.962 -1.449 1.00 94.75 149 GLY A O 1
ATOM 1180 N N . HIS A 1 150 ? 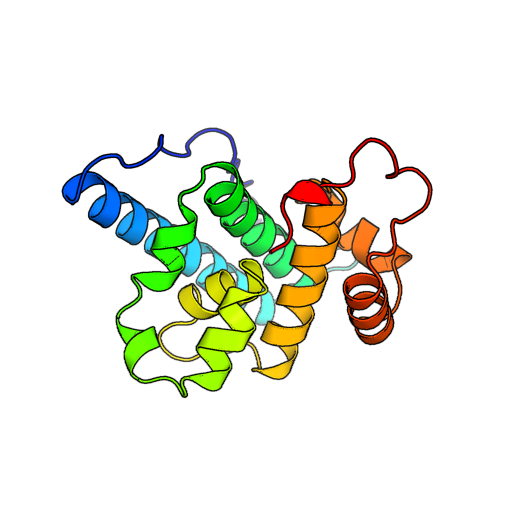10.277 12.928 -0.527 1.00 96.81 150 HIS A N 1
ATOM 1181 C CA . HIS A 1 150 ? 11.058 11.691 -0.459 1.00 96.81 150 HIS A CA 1
ATOM 1182 C C . HIS A 1 150 ? 10.414 10.681 0.521 1.00 96.81 150 HIS A C 1
ATOM 1184 O O . HIS A 1 150 ? 9.859 11.093 1.541 1.00 96.81 150 HIS A O 1
ATOM 1190 N N . PRO A 1 151 ? 10.526 9.351 0.308 1.00 96.25 151 PRO A N 1
ATOM 1191 C CA . PRO A 1 151 ? 9.981 8.339 1.220 1.00 96.25 151 PRO A CA 1
ATOM 1192 C C . PRO A 1 151 ? 10.278 8.526 2.715 1.00 96.25 151 PRO A C 1
ATOM 1194 O O . PRO A 1 151 ? 9.451 8.183 3.557 1.00 96.25 151 PRO A O 1
ATOM 1197 N N . THR A 1 152 ? 11.451 9.061 3.055 1.00 95.62 152 THR A N 1
ATOM 1198 C CA . THR A 1 152 ? 11.828 9.366 4.445 1.00 95.62 152 THR A CA 1
ATOM 1199 C C . THR A 1 152 ? 11.009 10.522 5.018 1.00 95.62 152 THR A C 1
ATOM 1201 O O . THR A 1 152 ? 10.526 10.408 6.138 1.00 95.62 152 THR A O 1
ATOM 1204 N N . GLN A 1 153 ? 10.772 11.572 4.227 1.00 97.25 153 GLN A N 1
ATOM 1205 C CA . GLN A 1 153 ? 9.927 12.708 4.607 1.00 97.25 153 GLN A CA 1
ATOM 1206 C C . GLN A 1 153 ? 8.474 12.267 4.786 1.00 97.25 153 GLN A C 1
ATOM 1208 O O . GLN A 1 153 ? 7.838 12.655 5.755 1.00 97.25 153 GLN A O 1
ATOM 1213 N N . ILE A 1 154 ? 7.958 11.394 3.914 1.00 96.62 154 ILE A N 1
ATOM 1214 C CA . ILE A 1 154 ? 6.609 10.820 4.068 1.00 96.62 154 ILE A CA 1
ATOM 1215 C C . ILE A 1 154 ? 6.495 10.036 5.384 1.00 96.62 154 ILE A C 1
ATOM 1217 O O . ILE A 1 154 ? 5.503 10.152 6.100 1.00 96.62 154 ILE A O 1
ATOM 1221 N N . ALA A 1 155 ? 7.518 9.253 5.737 1.00 94.75 155 ALA A N 1
ATOM 1222 C CA . ALA A 1 155 ? 7.530 8.522 7.002 1.00 94.75 155 ALA A CA 1
ATOM 1223 C C . ALA A 1 155 ? 7.569 9.457 8.227 1.00 94.75 155 ALA A C 1
ATOM 1225 O O . ALA A 1 155 ? 6.992 9.123 9.258 1.00 94.75 155 ALA A O 1
ATOM 1226 N N . GLU A 1 156 ? 8.236 10.608 8.134 1.00 95.00 156 GLU A N 1
ATOM 1227 C CA . GLU A 1 156 ? 8.235 11.644 9.175 1.00 95.00 156 GLU A CA 1
ATOM 1228 C C . GLU A 1 156 ? 6.883 12.362 9.260 1.00 95.00 156 GLU A C 1
ATOM 1230 O O . GLU A 1 156 ? 6.315 12.445 10.347 1.00 95.00 156 GLU A O 1
ATOM 1235 N N . LYS A 1 157 ? 6.327 12.777 8.115 1.00 95.56 157 LYS A N 1
ATOM 1236 C CA . LYS A 1 157 ? 4.992 13.380 7.978 1.00 95.56 157 LYS A CA 1
ATOM 1237 C C . LYS A 1 157 ? 3.903 12.503 8.597 1.00 95.56 157 LYS A C 1
ATOM 1239 O O . LYS A 1 157 ? 3.067 12.995 9.346 1.00 95.56 157 LYS A O 1
ATOM 1244 N N . LEU A 1 158 ? 3.954 11.192 8.358 1.00 93.25 158 LEU A N 1
ATOM 1245 C CA . LEU A 1 158 ? 3.048 10.229 8.991 1.00 93.25 158 LEU A CA 1
ATOM 1246 C C . LEU A 1 158 ? 3.156 10.226 10.519 1.00 93.25 158 LEU A C 1
ATOM 1248 O O . LEU A 1 158 ? 2.139 10.168 11.200 1.00 93.25 158 LEU A O 1
ATOM 1252 N N . LYS A 1 159 ? 4.375 10.289 11.068 1.00 92.31 159 LYS A N 1
ATOM 1253 C CA . LYS A 1 159 ? 4.587 10.264 12.525 1.00 92.31 159 LYS A CA 1
ATOM 1254 C C . LYS A 1 159 ? 4.056 11.514 13.218 1.00 92.31 159 LYS A C 1
ATOM 1256 O O . LYS A 1 159 ? 3.639 11.414 14.366 1.00 92.31 159 LYS A O 1
ATOM 1261 N N . CYS A 1 160 ? 4.101 12.671 12.559 1.00 93.12 160 CYS A N 1
ATOM 1262 C CA . CYS A 1 160 ? 3.593 13.925 13.117 1.00 93.12 160 CYS A CA 1
ATOM 1263 C C . CYS A 1 160 ? 2.147 14.246 12.709 1.00 93.12 160 CYS A C 1
ATOM 1265 O O . CYS A 1 160 ? 1.659 15.316 13.062 1.00 93.12 160 CYS A O 1
ATOM 1267 N N . GLY A 1 161 ? 1.465 13.352 11.982 1.00 91.81 161 GLY A N 1
ATOM 1268 C CA . GLY A 1 161 ? 0.094 13.585 11.517 1.00 91.81 161 GLY A CA 1
ATOM 1269 C C . GLY A 1 161 ? -0.022 14.754 10.534 1.00 91.81 161 GLY A C 1
ATOM 1270 O O . GLY A 1 161 ? -1.025 15.461 10.538 1.00 91.81 161 GLY A O 1
ATOM 1271 N N . HIS A 1 162 ? 1.014 14.998 9.729 1.00 94.06 162 HIS A N 1
ATOM 1272 C CA . HIS A 1 162 ? 1.039 16.108 8.782 1.00 94.06 162 HIS A CA 1
ATOM 1273 C C . HIS A 1 162 ? 0.022 15.918 7.653 1.00 94.06 162 HIS A C 1
ATOM 1275 O O . HIS A 1 162 ? 0.038 14.896 6.959 1.00 94.06 162 HIS A O 1
ATOM 1281 N N . VAL A 1 163 ? -0.784 16.954 7.429 1.00 94.38 163 VAL A N 1
ATOM 1282 C CA . VAL A 1 163 ? -1.766 17.035 6.346 1.00 94.38 163 VAL A CA 1
ATOM 1283 C C . VAL A 1 163 ? -1.212 17.924 5.238 1.00 94.38 163 VAL A C 1
ATOM 1285 O O . VAL A 1 163 ? -0.787 19.048 5.510 1.00 94.38 163 VAL A O 1
ATOM 1288 N N . GLU A 1 164 ? -1.200 17.424 4.002 1.00 94.50 164 GLU A N 1
ATOM 1289 C CA . GLU A 1 164 ? -0.810 18.227 2.840 1.00 94.50 164 GLU A CA 1
ATOM 1290 C C . GLU A 1 164 ? -1.816 19.375 2.619 1.00 94.50 164 GLU A C 1
ATOM 1292 O O . GLU A 1 164 ? -3.026 19.168 2.777 1.00 94.50 164 GLU A O 1
ATOM 1297 N N . PRO A 1 165 ? -1.359 20.568 2.194 1.00 92.88 165 PRO A N 1
ATOM 1298 C CA . PRO A 1 165 ? -2.253 21.673 1.865 1.00 92.88 165 PRO A CA 1
ATO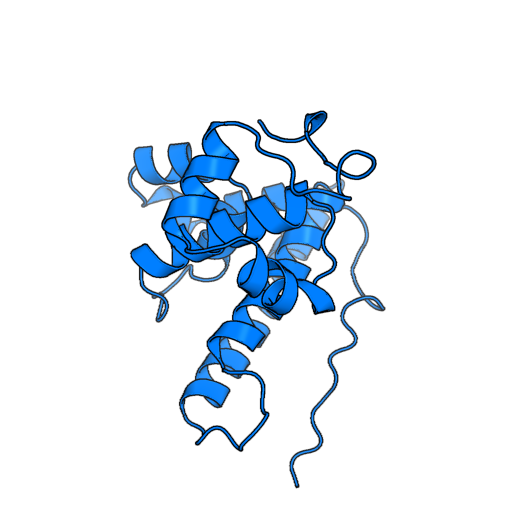M 1299 C C . PRO A 1 165 ? -3.330 21.271 0.846 1.00 92.88 165 PRO A C 1
ATOM 1301 O O . PRO A 1 165 ? -3.025 20.665 -0.184 1.00 92.88 165 PRO A O 1
ATOM 1304 N N . GLY A 1 166 ? -4.586 21.629 1.114 1.00 90.50 166 GLY A N 1
ATOM 1305 C CA . GLY A 1 166 ? -5.741 21.298 0.270 1.00 90.50 166 GLY A CA 1
ATOM 1306 C C . GLY A 1 166 ? -6.427 19.964 0.597 1.00 90.50 166 GLY A C 1
ATOM 1307 O O . GLY A 1 166 ? -7.430 19.626 -0.037 1.00 90.50 166 GLY A O 1
ATOM 1308 N N . PHE A 1 167 ? -5.923 19.212 1.581 1.00 91.50 167 PHE A N 1
ATOM 1309 C CA . PHE A 1 167 ? -6.515 17.955 2.054 1.00 91.50 167 PHE A CA 1
ATOM 1310 C C . PHE A 1 167 ? -7.167 18.057 3.439 1.00 91.50 167 PHE A C 1
ATOM 1312 O O . PHE A 1 167 ? -7.655 17.057 3.966 1.00 91.50 167 PHE A O 1
ATOM 1319 N N . GLU A 1 168 ? -7.250 19.254 4.017 1.00 90.88 168 GLU A N 1
ATOM 1320 C CA . GLU A 1 168 ? -7.704 19.494 5.392 1.00 90.88 168 GLU A CA 1
ATOM 1321 C C . GLU A 1 168 ? -9.127 18.974 5.645 1.00 90.88 168 GLU A C 1
ATOM 1323 O O . GLU A 1 168 ? -9.435 18.512 6.737 1.00 90.88 168 GLU A O 1
ATOM 1328 N N . GLN A 1 169 ? -9.989 19.003 4.624 1.00 84.69 169 GLN A N 1
ATOM 1329 C CA . GLN A 1 169 ? -11.384 18.555 4.725 1.00 84.69 169 GLN A CA 1
ATOM 1330 C C . GLN A 1 169 ? -11.583 17.055 4.465 1.00 84.69 169 GLN A C 1
ATOM 1332 O O . GLN A 1 169 ? -12.657 16.526 4.738 1.00 84.69 169 GLN A O 1
ATOM 1337 N N . ARG A 1 170 ? -10.588 16.373 3.885 1.00 81.38 170 ARG A N 1
ATOM 1338 C CA . ARG A 1 170 ? -10.691 14.965 3.448 1.00 81.38 170 ARG A CA 1
ATOM 1339 C C . ARG A 1 170 ? -9.794 14.028 4.245 1.00 81.38 170 ARG A C 1
ATOM 1341 O O . ARG A 1 170 ? -9.812 12.819 4.032 1.00 81.38 170 ARG A O 1
ATOM 1348 N N . HIS A 1 171 ? -8.998 14.585 5.150 1.00 79.56 171 HIS A N 1
ATOM 1349 C CA . HIS A 1 171 ? -8.021 13.829 5.901 1.00 79.56 171 HIS A CA 1
ATOM 1350 C C . HIS A 1 171 ? -8.697 12.828 6.854 1.00 79.56 171 HIS A C 1
ATOM 1352 O O . HIS A 1 171 ? -9.479 13.200 7.727 1.00 79.56 171 HIS A O 1
ATOM 1358 N N . LYS A 1 172 ? -8.373 11.537 6.715 1.00 78.31 172 LYS A N 1
ATOM 1359 C CA . LYS A 1 172 ? -8.953 10.427 7.494 1.00 78.31 172 LYS A CA 1
ATOM 1360 C C . LYS A 1 172 ? -8.307 10.282 8.889 1.00 78.31 172 LYS A C 1
ATOM 1362 O O . LYS A 1 172 ? -8.087 9.159 9.343 1.00 78.31 172 LYS A O 1
ATOM 1367 N N . SER A 1 173 ? -8.004 11.386 9.586 1.00 63.06 173 SER A N 1
ATOM 1368 C CA . SER A 1 173 ? -7.254 11.392 10.867 1.00 63.06 173 SER A CA 1
ATOM 1369 C C . SER A 1 173 ? -7.866 10.524 11.962 1.00 63.06 173 SER A C 1
ATOM 1371 O O . SER A 1 173 ? -7.131 9.955 12.758 1.00 63.06 173 SER A O 1
ATOM 1373 N N . GLU A 1 174 ? -9.190 10.391 12.001 1.00 58.94 174 GLU A N 1
ATOM 1374 C CA . GLU A 1 174 ? -9.892 9.625 13.042 1.00 58.94 174 GLU A CA 1
ATOM 1375 C C . GLU A 1 174 ? -9.804 8.101 12.852 1.00 58.94 174 GLU A C 1
ATOM 1377 O O . GLU A 1 174 ? -10.242 7.344 13.713 1.00 58.94 174 GLU A O 1
ATOM 1382 N N . ARG A 1 175 ? -9.266 7.631 11.716 1.00 56.19 175 ARG A N 1
ATOM 1383 C CA . ARG A 1 175 ? -9.221 6.202 11.351 1.00 56.19 175 ARG A CA 1
ATOM 1384 C C . ARG A 1 175 ? -7.821 5.594 11.401 1.00 56.19 175 ARG A C 1
ATOM 1386 O O . ARG A 1 175 ? -7.661 4.422 11.064 1.00 56.19 175 ARG A O 1
ATOM 1393 N N . LEU A 1 176 ? -6.812 6.378 11.774 1.00 57.59 176 LEU A N 1
ATOM 1394 C CA . LEU A 1 176 ? -5.463 5.873 12.003 1.00 57.59 176 LEU A CA 1
ATOM 1395 C C . LEU A 1 176 ? -5.378 5.343 13.449 1.00 57.59 176 LEU A C 1
ATOM 1397 O O . LEU A 1 176 ? -5.758 6.077 14.360 1.00 57.59 176 LEU A O 1
ATOM 1401 N N . PRO A 1 177 ? -4.956 4.082 13.661 1.00 50.78 177 PRO A N 1
ATOM 1402 C CA . PRO A 1 177 ? -4.833 3.491 14.994 1.00 50.78 177 PRO A CA 1
ATOM 1403 C C . PRO A 1 177 ? -3.693 4.095 15.824 1.00 50.78 177 PRO A C 1
ATOM 1405 O O . PRO A 1 177 ? -2.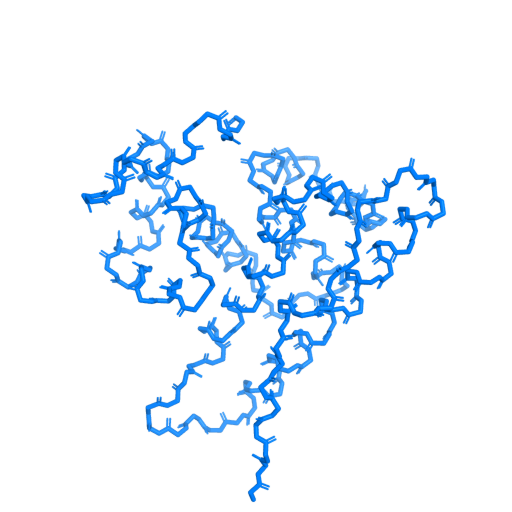709 4.599 15.230 1.00 50.78 177 PRO A O 1
#

pLDDT: mean 82.82, std 16.52, range [33.31, 98.12]

Radius of gyration: 16.29 Å; chains: 1; bounding box: 33×41×47 Å

Secondary structure (DSSP, 8-state):
--------GGG-PPPP--SHHHHHHHHHHHHHHHHHHHHHHHHHHTSPPPTTPPPHHHHHHHHHHHHHHHHHHTT-GGGGT--TTSTTS-HHHHHHHHT-HHHHHHHHHT-S--SS-HHHHHHHHHHHHHHHHTT--GGGHHHHHHHH--HHHHHHHHHTTPPPTT-TTT--GGG--

Sequence (177 aa):
MVEGRNVNWAAGLPPLPTTVVERRNASKTFNAWAQAILDEWQSRKGMAAEKGEESPNAWFKRQAYGLLAHYIETGQDGVFRLNPRADARPSRLVEEALKNPFKLGLLAMFADESPLSRKDRHVFGNQMLYAWAHDVPPELINGFLAVSGHPTQIAEKLKCGHVEPGFEQRHKSERLP

Foldseek 3Di:
DPPPPPPPPVPDDDADDPDPVSLVVVLVVLQVQLVVLVVVLVVQVPDDDDPPDQHSVLSSLLSLLQSQLVCVVRVVLVSLVVQPLVVVDDPVQVVVCVQQSSLSSLCSSCRPHDPQDPVRSVLSSLLSSLCVQLVHHSVCSVVVSVVCDDSVSSNVCVVVVNDDPPSPPPGPVVPRD

Organism: NCBI:txid1813879